Protein AF-A0A9J6EL52-F1 (afdb_monomer_lite)

Foldseek 3Di:
DVVLVVLLVVQPCLVVLVQLLQQQLQVDPCRCPPPLNVVSVVQSVCNVCCVPPVDGGDDDPVSHDQEGEVLVVCPPPGHYDQGPDPSSVVSVVVVVCVVVDVPDPPPPPPPDVVPDDPPCVVCPVVVVVVVVVVVVVVVVVCVVPVPPD

Structure (mmCIF, N/CA/C/O backbone):
data_AF-A0A9J6EL52-F1
#
_entry.id   AF-A0A9J6EL52-F1
#
loop_
_atom_site.group_PDB
_atom_site.id
_atom_site.type_symbol
_atom_site.label_atom_id
_atom_site.label_alt_id
_atom_site.label_comp_id
_atom_site.label_asym_id
_atom_site.label_entity_id
_atom_site.label_seq_id
_atom_site.pdbx_PDB_ins_code
_atom_site.Cartn_x
_atom_site.Cartn_y
_atom_site.Cartn_z
_atom_site.occupancy
_atom_site.B_iso_or_equiv
_atom_site.auth_seq_id
_atom_site.auth_comp_id
_atom_site.auth_asym_id
_atom_site.auth_atom_id
_atom_site.pdbx_PDB_model_num
ATOM 1 N N . MET A 1 1 ? -16.198 27.410 2.798 1.00 64.00 1 MET A N 1
ATOM 2 C CA . MET A 1 1 ? -15.202 26.829 1.867 1.00 64.00 1 MET A CA 1
ATOM 3 C C . MET A 1 1 ? -13.884 26.519 2.577 1.00 64.00 1 MET A C 1
ATOM 5 O O . MET A 1 1 ? -13.538 25.353 2.661 1.00 64.00 1 MET A O 1
ATOM 9 N N . ILE A 1 2 ? -13.215 27.509 3.188 1.00 87.69 2 ILE A N 1
ATOM 10 C CA . ILE A 1 2 ? -11.943 27.318 3.922 1.00 87.69 2 ILE A CA 1
ATOM 11 C C . ILE A 1 2 ? -12.058 26.268 5.048 1.00 87.69 2 ILE A C 1
ATOM 13 O O . ILE A 1 2 ? -11.197 25.405 5.180 1.00 87.69 2 ILE A O 1
ATOM 17 N N . SER A 1 3 ? -13.156 26.278 5.814 1.00 85.38 3 SER A N 1
ATOM 18 C CA . SER A 1 3 ? -13.405 25.312 6.898 1.00 85.38 3 SER A CA 1
ATOM 19 C C . SER A 1 3 ? -13.459 23.855 6.424 1.00 85.38 3 SER A C 1
ATOM 21 O O . SER A 1 3 ? -12.921 22.970 7.088 1.00 85.38 3 SER A O 1
ATOM 23 N N . PHE A 1 4 ? -14.065 23.605 5.261 1.00 85.62 4 PHE A N 1
ATOM 24 C CA . PHE A 1 4 ? -14.122 22.278 4.654 1.00 85.62 4 PHE A CA 1
ATOM 25 C C . PHE A 1 4 ? -12.734 21.822 4.202 1.00 85.62 4 PHE A C 1
ATOM 27 O O . PHE A 1 4 ? -12.322 20.723 4.555 1.00 85.62 4 PHE A O 1
ATOM 34 N N . THR A 1 5 ? -11.975 22.680 3.515 1.00 86.19 5 THR A N 1
ATOM 35 C CA . THR A 1 5 ? -10.602 22.369 3.086 1.00 86.19 5 THR A CA 1
ATOM 36 C C . THR A 1 5 ? -9.698 22.049 4.277 1.00 86.19 5 THR A C 1
ATOM 38 O O . THR A 1 5 ? -8.978 21.054 4.258 1.00 86.19 5 THR A O 1
ATOM 41 N N . CYS A 1 6 ? -9.777 22.830 5.360 1.00 90.25 6 CYS A N 1
ATOM 42 C CA . CYS A 1 6 ? -9.037 22.531 6.585 1.00 90.25 6 CYS A CA 1
ATOM 43 C C . CYS A 1 6 ? -9.443 21.180 7.192 1.00 90.25 6 CYS A C 1
ATOM 45 O O . CYS A 1 6 ? -8.579 20.440 7.655 1.00 90.25 6 CYS A O 1
ATOM 47 N N . ASN A 1 7 ? -10.737 20.845 7.197 1.00 87.06 7 ASN A N 1
ATOM 48 C CA . ASN A 1 7 ? -11.214 19.555 7.695 1.00 87.06 7 ASN A CA 1
ATOM 49 C C . ASN A 1 7 ? -10.795 18.387 6.796 1.00 87.06 7 ASN A C 1
ATOM 51 O O . ASN A 1 7 ? -10.457 17.331 7.324 1.00 87.06 7 ASN A O 1
ATOM 55 N N . TYR A 1 8 ? -10.766 18.578 5.479 1.00 87.81 8 TYR A N 1
ATOM 56 C CA . TYR A 1 8 ? -10.266 17.595 4.523 1.00 87.81 8 TYR A CA 1
ATOM 57 C C . TYR A 1 8 ? -8.801 17.266 4.796 1.00 87.81 8 TYR A C 1
ATOM 59 O O . TYR A 1 8 ? -8.473 16.121 5.086 1.00 87.81 8 TYR A O 1
ATOM 67 N N . ILE A 1 9 ? -7.943 18.289 4.835 1.00 89.06 9 ILE A N 1
ATOM 68 C CA . ILE A 1 9 ? -6.505 18.114 5.079 1.00 89.06 9 ILE A CA 1
ATOM 69 C C . ILE A 1 9 ? -6.255 17.476 6.454 1.00 89.06 9 ILE A C 1
ATOM 71 O O . ILE A 1 9 ? -5.437 16.572 6.582 1.00 89.06 9 ILE A O 1
ATOM 75 N N . LYS A 1 10 ? -6.987 17.896 7.497 1.00 87.69 10 LYS A N 1
ATOM 76 C CA . LYS A 1 10 ? -6.838 17.335 8.853 1.00 87.69 10 LYS A CA 1
ATOM 77 C C . LYS A 1 10 ? -7.213 15.857 8.958 1.00 87.69 10 LYS A C 1
ATOM 79 O O . LYS A 1 10 ? -6.725 15.187 9.866 1.00 87.69 10 LYS A O 1
ATOM 84 N N . ASN A 1 11 ? -8.119 15.372 8.112 1.00 87.44 11 ASN A N 1
ATOM 85 C CA . ASN A 1 11 ? -8.591 13.988 8.156 1.00 87.44 11 ASN A CA 1
ATOM 86 C C . ASN A 1 11 ? -8.038 13.138 7.001 1.00 87.44 11 ASN A C 1
ATOM 88 O O . ASN A 1 11 ? -8.471 11.998 6.845 1.00 87.44 11 ASN A O 1
ATOM 92 N N . ASP A 1 12 ? -7.058 13.640 6.245 1.00 87.56 12 ASP A N 1
ATOM 93 C CA . ASP A 1 12 ? -6.353 12.851 5.239 1.00 87.56 12 ASP A CA 1
ATOM 94 C C . ASP A 1 12 ? -5.433 11.821 5.915 1.00 87.56 12 ASP A C 1
ATOM 96 O O . ASP A 1 12 ? -4.292 12.082 6.298 1.00 87.56 12 ASP A O 1
ATOM 100 N N . ASN A 1 13 ? -5.983 10.633 6.148 1.00 90.06 13 ASN A N 1
ATOM 101 C CA . ASN A 1 13 ? -5.304 9.511 6.794 1.00 90.06 13 ASN A CA 1
ATOM 102 C C . ASN A 1 13 ? -5.454 8.203 6.004 1.00 90.06 13 ASN A C 1
ATOM 104 O O . ASN A 1 13 ? -5.125 7.125 6.513 1.00 9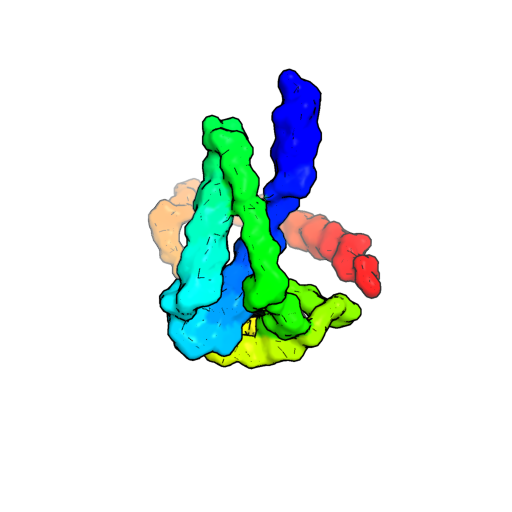0.06 13 ASN A O 1
ATOM 108 N N . ILE A 1 14 ? -5.926 8.287 4.757 1.00 93.31 14 ILE A N 1
ATOM 109 C CA . ILE A 1 14 ? -6.196 7.120 3.917 1.00 93.31 14 ILE A CA 1
ATOM 110 C C . ILE A 1 14 ? -4.921 6.330 3.634 1.00 93.31 14 ILE A C 1
ATOM 112 O O . ILE A 1 14 ? -4.909 5.114 3.799 1.00 93.31 14 ILE A O 1
ATOM 116 N N . GLY A 1 15 ? -3.817 7.011 3.313 1.00 93.44 15 GLY A N 1
ATOM 117 C CA . GLY A 1 15 ? -2.533 6.357 3.053 1.00 93.44 15 GLY A CA 1
ATOM 118 C C . GLY A 1 15 ? -2.013 5.585 4.268 1.00 93.44 15 GLY A C 1
ATOM 119 O O . GLY A 1 15 ? -1.467 4.490 4.131 1.00 93.44 15 GLY A O 1
AT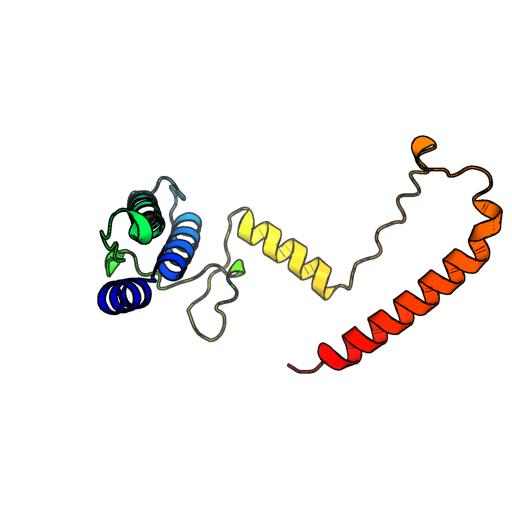OM 120 N N . LEU A 1 16 ? -2.245 6.109 5.477 1.00 93.94 16 LEU A N 1
ATOM 121 C CA . LEU A 1 16 ? -1.896 5.413 6.714 1.00 93.94 16 LEU A CA 1
ATOM 122 C C . LEU A 1 16 ? -2.738 4.140 6.885 1.00 93.94 16 LEU A C 1
ATOM 124 O O . LEU A 1 16 ? -2.186 3.086 7.197 1.00 93.94 16 LEU A O 1
ATOM 128 N N . MET A 1 17 ? -4.051 4.220 6.645 1.00 96.00 17 MET A N 1
ATOM 129 C CA . MET A 1 17 ? -4.957 3.068 6.725 1.00 96.00 17 MET A CA 1
ATOM 130 C C . MET A 1 17 ? -4.670 2.008 5.670 1.00 96.00 17 MET A C 1
ATOM 132 O O . MET A 1 17 ? -4.629 0.830 6.012 1.00 96.00 17 MET A O 1
ATOM 136 N N . SER A 1 18 ? -4.385 2.402 4.432 1.00 96.50 18 SER A N 1
ATOM 137 C CA . SER A 1 18 ? -4.025 1.478 3.355 1.00 96.50 18 SER A CA 1
ATOM 138 C C . SER A 1 18 ? -2.722 0.735 3.652 1.00 96.50 18 SER A C 1
ATOM 140 O O . SER A 1 18 ? -2.658 -0.484 3.502 1.00 96.50 18 SER A O 1
ATOM 142 N N . ASN A 1 19 ? -1.704 1.438 4.159 1.00 96.00 19 ASN A N 1
ATOM 143 C CA . ASN A 1 19 ? -0.448 0.809 4.575 1.00 96.00 19 ASN A CA 1
ATOM 144 C C . ASN A 1 19 ? -0.650 -0.162 5.746 1.00 96.00 19 ASN A C 1
ATOM 146 O O . ASN A 1 19 ? -0.079 -1.252 5.749 1.00 96.00 19 ASN A O 1
ATOM 150 N N . ALA A 1 20 ? -1.479 0.209 6.727 1.00 96.56 20 ALA A N 1
ATOM 151 C CA . ALA A 1 20 ? -1.811 -0.684 7.830 1.00 96.56 20 ALA A CA 1
ATOM 152 C C . ALA A 1 20 ? -2.589 -1.918 7.353 1.00 96.56 20 ALA A C 1
ATOM 154 O O . ALA A 1 20 ? -2.289 -3.029 7.778 1.00 96.56 20 ALA A O 1
ATOM 155 N N . HIS A 1 21 ? -3.549 -1.739 6.443 1.00 97.62 21 HIS A N 1
ATOM 156 C CA . HIS A 1 21 ? -4.320 -2.830 5.853 1.00 97.62 21 HIS A CA 1
ATOM 157 C C . HIS A 1 21 ? -3.407 -3.823 5.129 1.00 97.62 21 HIS A C 1
ATOM 159 O O . HIS A 1 21 ? -3.534 -5.027 5.338 1.00 97.62 21 HIS A O 1
ATOM 165 N N . LEU A 1 22 ? -2.462 -3.323 4.326 1.00 97.50 22 LEU A N 1
ATOM 166 C CA . LEU A 1 22 ? -1.491 -4.146 3.606 1.00 97.50 22 LEU A CA 1
ATOM 167 C C . LEU A 1 22 ? -0.623 -4.976 4.561 1.00 97.50 22 LEU A C 1
ATOM 169 O O . LEU A 1 22 ? -0.484 -6.182 4.376 1.00 97.50 22 LEU A O 1
ATOM 173 N N . ALA A 1 23 ? -0.081 -4.354 5.609 1.00 96.94 23 ALA A N 1
ATOM 174 C CA . ALA A 1 23 ? 0.764 -5.059 6.565 1.00 96.94 23 ALA A CA 1
ATOM 175 C C . ALA A 1 23 ? -0.021 -6.058 7.437 1.00 96.94 23 ALA A C 1
ATOM 177 O O . ALA A 1 23 ? 0.477 -7.154 7.690 1.00 96.94 23 ALA A O 1
ATOM 178 N N . TRP A 1 24 ? -1.253 -5.735 7.855 1.00 97.25 24 TRP A N 1
ATOM 179 C CA . TRP A 1 24 ? -2.105 -6.688 8.576 1.00 97.25 24 TRP A CA 1
ATOM 180 C C . TRP A 1 24 ? -2.531 -7.868 7.709 1.00 97.25 24 TRP A C 1
ATOM 182 O O . TRP A 1 24 ? -2.545 -8.994 8.201 1.00 97.25 24 TRP A O 1
ATOM 192 N N . ALA A 1 25 ? -2.838 -7.630 6.433 1.00 97.50 25 ALA A N 1
ATOM 193 C CA . ALA A 1 25 ? -3.206 -8.689 5.500 1.00 97.50 25 ALA A CA 1
ATOM 194 C C . ALA A 1 25 ? -2.047 -9.663 5.242 1.00 97.50 25 ALA A C 1
ATOM 196 O O . ALA A 1 25 ? -2.276 -10.844 4.996 1.00 97.50 25 ALA A O 1
ATOM 197 N N . ASP A 1 26 ? -0.805 -9.186 5.310 1.00 97.25 26 ASP A N 1
ATOM 198 C CA . ASP A 1 26 ? 0.367 -10.055 5.224 1.00 97.25 26 ASP A CA 1
ATOM 199 C C . ASP A 1 26 ? 0.590 -10.845 6.526 1.00 97.25 26 ASP A C 1
ATOM 201 O O . ASP A 1 26 ? 0.807 -12.059 6.484 1.00 97.25 26 ASP A O 1
ATOM 205 N N . GLN A 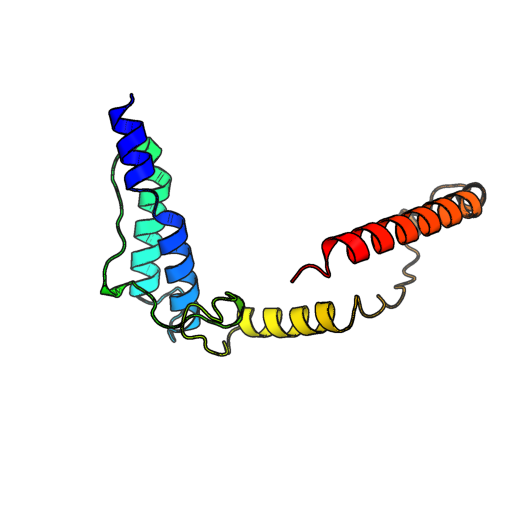1 27 ? 0.468 -10.168 7.676 1.00 95.38 27 GLN A N 1
ATOM 206 C CA . GLN A 1 27 ? 0.812 -10.705 8.996 1.00 95.38 27 GLN A CA 1
ATOM 207 C C . GLN A 1 27 ? -0.218 -11.696 9.558 1.00 95.38 27 GLN A C 1
ATOM 209 O O . GLN A 1 27 ? 0.152 -12.631 10.269 1.00 95.38 27 GLN A O 1
ATOM 214 N N . LEU A 1 28 ? -1.511 -11.465 9.320 1.00 95.69 28 LEU A N 1
ATOM 215 C CA . LEU A 1 28 ? -2.583 -12.270 9.905 1.00 95.69 28 LEU A CA 1
ATOM 216 C C . LEU A 1 28 ? -2.840 -13.539 9.074 1.00 95.69 28 LEU A C 1
ATOM 218 O O . LEU A 1 28 ? -2.742 -13.504 7.843 1.00 95.69 28 LEU A O 1
ATOM 222 N N . PRO A 1 29 ? -3.200 -14.668 9.716 1.00 95.06 29 PRO A N 1
ATOM 223 C CA . PRO A 1 29 ? -3.433 -15.936 9.020 1.00 95.06 29 PRO A CA 1
ATOM 224 C C . PRO A 1 29 ? -4.575 -15.826 8.000 1.00 95.06 29 PRO A C 1
ATOM 226 O O . PRO A 1 29 ? -4.398 -16.212 6.842 1.00 95.06 29 PRO A O 1
ATOM 229 N N . ASP A 1 30 ? -5.673 -15.174 8.389 1.00 96.50 30 ASP A N 1
ATOM 230 C CA . ASP A 1 30 ? -6.859 -14.946 7.547 1.00 96.50 30 ASP A CA 1
ATOM 231 C C . ASP A 1 30 ? -6.646 -13.857 6.479 1.00 96.50 30 ASP A C 1
ATOM 233 O O . ASP A 1 30 ? -7.523 -13.577 5.661 1.00 96.50 30 ASP A O 1
ATOM 237 N N . GLY A 1 31 ? -5.481 -13.204 6.495 1.00 95.38 31 GLY A N 1
ATOM 238 C CA . GLY A 1 31 ? -5.108 -12.132 5.584 1.00 95.38 31 GLY A CA 1
ATOM 239 C C . GLY A 1 31 ? -6.166 -11.033 5.476 1.00 95.38 31 GLY A C 1
ATOM 240 O O . GLY A 1 31 ? -6.577 -10.448 6.483 1.00 95.38 31 GLY A O 1
ATOM 241 N N . ILE A 1 32 ? -6.619 -10.758 4.248 1.00 96.62 32 ILE A N 1
ATOM 242 C CA . IL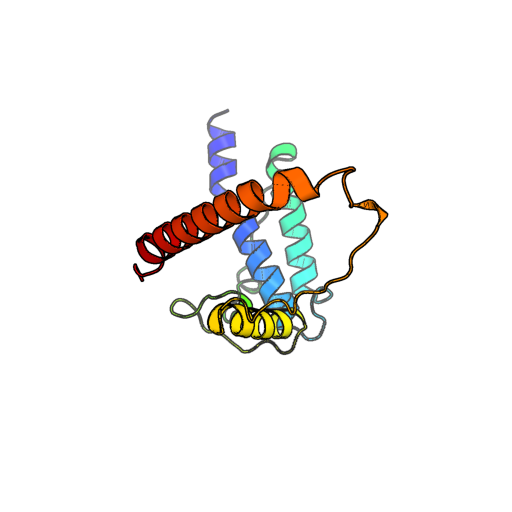E A 1 32 ? -7.626 -9.722 3.958 1.00 96.62 32 ILE A CA 1
ATOM 243 C C . ILE A 1 32 ? -8.991 -9.993 4.608 1.00 96.62 32 ILE A C 1
ATOM 245 O O . ILE A 1 32 ? -9.756 -9.056 4.816 1.00 96.62 32 ILE A O 1
ATOM 249 N N . PHE A 1 33 ? -9.289 -11.248 4.954 1.00 97.19 33 PHE A N 1
ATOM 250 C CA . PHE A 1 33 ? -10.547 -11.636 5.595 1.00 97.19 33 PHE A CA 1
ATOM 251 C C . PHE A 1 33 ? -10.504 -11.494 7.116 1.00 97.19 33 PHE A C 1
ATOM 253 O O . PHE A 1 33 ? -11.522 -11.680 7.781 1.00 97.19 33 PHE A O 1
ATOM 260 N N . SER A 1 34 ? -9.351 -11.131 7.684 1.00 97.00 34 SER A N 1
ATOM 261 C CA . SER A 1 34 ? -9.259 -10.865 9.113 1.00 97.00 34 SER A CA 1
ATOM 262 C C . SER A 1 34 ? -10.210 -9.724 9.524 1.00 97.00 34 SER A C 1
ATOM 264 O O . SER A 1 34 ? -10.352 -8.735 8.792 1.00 97.00 34 SER A O 1
ATOM 266 N N . PRO A 1 35 ? -10.816 -9.774 10.727 1.00 96.38 35 PRO A N 1
ATOM 267 C CA . PRO A 1 35 ? -11.706 -8.713 11.207 1.00 96.38 35 PRO A CA 1
ATOM 268 C C . PRO A 1 35 ? -11.060 -7.321 11.189 1.00 96.38 35 PRO A C 1
ATOM 270 O O . PRO A 1 35 ? -11.725 -6.312 10.951 1.00 96.38 35 PRO A O 1
ATOM 273 N N . ARG A 1 36 ? -9.739 -7.265 11.398 1.00 95.56 36 ARG A N 1
ATOM 274 C CA . ARG A 1 36 ? -8.957 -6.027 11.378 1.00 95.56 36 ARG A CA 1
ATOM 275 C C . ARG A 1 36 ? -8.827 -5.450 9.969 1.00 95.56 36 ARG A C 1
ATOM 277 O O . ARG A 1 36 ? -9.047 -4.254 9.793 1.00 9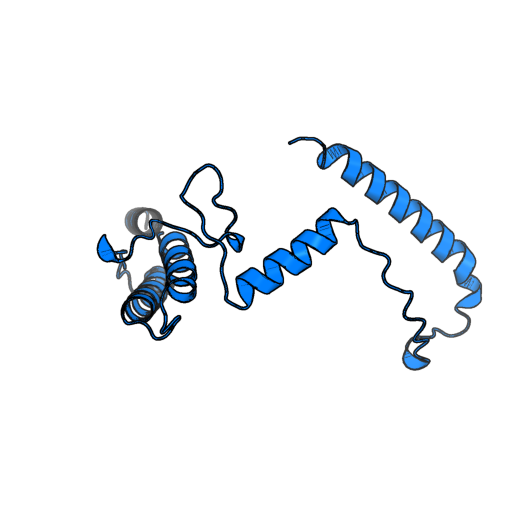5.56 36 ARG A O 1
ATOM 284 N N . CYS A 1 37 ? -8.519 -6.280 8.971 1.00 97.19 37 CYS A N 1
ATOM 285 C CA . CYS A 1 37 ? -8.493 -5.850 7.572 1.00 97.19 37 CYS A CA 1
ATOM 286 C C . CYS A 1 37 ? -9.882 -5.409 7.101 1.00 97.19 37 CYS A C 1
ATOM 288 O O . CYS A 1 37 ? -10.005 -4.340 6.515 1.00 97.19 37 CYS A O 1
ATOM 290 N N . LEU A 1 38 ? -10.940 -6.145 7.454 1.00 97.44 38 LEU A N 1
ATOM 291 C CA . LEU A 1 38 ? -12.316 -5.763 7.122 1.00 97.44 38 LEU A CA 1
ATOM 292 C C . LEU A 1 38 ? -12.725 -4.417 7.747 1.00 97.44 38 LEU A C 1
ATOM 294 O O . LEU A 1 38 ? -13.367 -3.600 7.086 1.00 97.44 38 LEU A O 1
ATOM 298 N N . SER A 1 39 ? -12.339 -4.161 9.002 1.00 96.94 39 SER A N 1
ATOM 299 C CA . SER A 1 39 ? -12.547 -2.862 9.662 1.00 96.94 39 SER A CA 1
ATOM 300 C C . SER A 1 39 ? -11.816 -1.733 8.928 1.00 96.94 39 SER A C 1
ATOM 302 O O . SER A 1 39 ? -12.420 -0.716 8.581 1.00 96.94 39 SER A O 1
ATOM 304 N N . LEU A 1 40 ? -10.533 -1.937 8.616 1.00 97.06 40 LEU A N 1
ATOM 305 C CA . LEU A 1 40 ? -9.724 -0.969 7.876 1.00 97.06 40 LEU A CA 1
ATOM 306 C C . LEU A 1 40 ? -10.279 -0.702 6.473 1.00 97.06 40 LEU A C 1
ATOM 308 O O . LEU A 1 40 ? -10.360 0.454 6.075 1.00 97.06 40 LEU A O 1
ATOM 312 N N . ALA A 1 41 ? -10.718 -1.732 5.749 1.00 96.94 41 ALA A N 1
ATOM 313 C CA . ALA A 1 41 ? -11.307 -1.593 4.420 1.00 96.94 41 ALA A CA 1
ATOM 314 C C . ALA A 1 41 ? -12.570 -0.717 4.443 1.00 96.94 41 ALA A C 1
ATOM 316 O O . ALA A 1 41 ? -12.710 0.185 3.617 1.00 96.94 41 ALA A O 1
ATOM 317 N N . LYS A 1 42 ? -13.449 -0.912 5.438 1.00 96.31 42 LYS A N 1
ATOM 318 C CA . LYS A 1 42 ? -14.627 -0.052 5.642 1.00 96.31 42 LYS A CA 1
ATOM 319 C C . LYS A 1 42 ? -14.227 1.401 5.902 1.00 96.31 42 LYS A C 1
ATOM 321 O O . LYS A 1 42 ? -14.789 2.306 5.297 1.00 96.31 42 LYS A O 1
ATOM 326 N N . LYS A 1 43 ? -13.230 1.631 6.762 1.00 96.00 43 LYS A N 1
ATOM 327 C CA . LYS A 1 43 ? -12.735 2.981 7.082 1.00 96.00 43 LYS A CA 1
ATOM 328 C C . LYS A 1 43 ? -12.090 3.664 5.872 1.00 96.00 43 LYS A C 1
ATOM 330 O O . LYS A 1 43 ? -12.324 4.848 5.659 1.00 96.00 43 LYS A O 1
ATOM 335 N N . ILE A 1 44 ? -11.332 2.924 5.059 1.00 95.81 44 ILE A N 1
ATOM 336 C CA . ILE A 1 44 ? -10.745 3.420 3.803 1.00 95.81 44 ILE A CA 1
ATOM 337 C C . ILE A 1 44 ? -11.846 3.859 2.833 1.00 95.81 44 ILE A C 1
ATOM 339 O O . ILE A 1 44 ? -11.755 4.958 2.288 1.00 95.81 44 ILE A O 1
ATOM 343 N N . ALA A 1 45 ? -12.896 3.049 2.660 1.00 95.00 45 ALA A N 1
ATOM 344 C CA . ALA A 1 45 ? -14.038 3.404 1.817 1.00 95.00 45 ALA A CA 1
ATOM 345 C C . ALA A 1 45 ? -14.709 4.705 2.293 1.00 95.00 45 ALA A C 1
ATOM 347 O O . ALA A 1 45 ? -14.887 5.630 1.504 1.00 95.00 45 ALA A O 1
ATOM 348 N N . THR A 1 46 ? -14.975 4.831 3.598 1.00 94.25 46 THR A N 1
ATOM 349 C CA . THR A 1 46 ? -15.525 6.067 4.176 1.00 94.25 46 THR A CA 1
ATOM 350 C C . THR A 1 46 ? -14.604 7.273 3.959 1.00 94.25 46 THR A C 1
ATOM 352 O O . THR A 1 46 ? -15.086 8.346 3.606 1.00 94.25 46 THR A O 1
ATOM 355 N N . SER A 1 47 ? -13.284 7.122 4.125 1.00 93.19 47 SER A N 1
ATOM 356 C CA . SER A 1 47 ? -12.331 8.216 3.885 1.00 93.19 47 SER A CA 1
ATOM 357 C C . SER A 1 47 ? -12.283 8.668 2.424 1.00 93.19 47 SER A C 1
ATOM 359 O O . SER A 1 47 ? -12.135 9.861 2.180 1.00 93.19 47 SER A O 1
ATOM 361 N N . LEU A 1 48 ? -12.429 7.762 1.451 1.00 91.75 48 LEU A N 1
ATOM 362 C CA . LEU A 1 48 ? -12.508 8.135 0.029 1.00 91.75 48 LEU A CA 1
ATOM 363 C C . LEU A 1 48 ? -13.740 8.994 -0.259 1.00 91.75 48 LEU A C 1
ATOM 365 O O . LEU A 1 48 ? -13.660 9.998 -0.967 1.00 91.75 48 LEU A O 1
ATOM 369 N N . ASP A 1 49 ? -14.873 8.627 0.334 1.00 92.75 49 ASP A N 1
ATOM 370 C CA . ASP A 1 49 ? -16.122 9.366 0.190 1.00 92.75 49 ASP A CA 1
ATOM 371 C C . ASP A 1 49 ? -16.232 10.562 1.148 1.00 92.75 49 ASP A C 1
ATOM 373 O O . ASP A 1 49 ? -17.264 11.239 1.170 1.00 92.75 49 ASP A O 1
ATOM 377 N N . PHE A 1 50 ? -15.174 10.903 1.895 1.00 91.06 50 PHE A N 1
ATOM 378 C CA . PHE A 1 50 ? -15.161 12.067 2.785 1.00 91.06 50 PHE A CA 1
ATOM 379 C C . PHE A 1 50 ? -15.466 13.363 2.025 1.00 91.06 50 PHE A C 1
ATOM 381 O O . PHE A 1 50 ? -16.244 14.187 2.500 1.00 91.06 50 PHE A O 1
ATOM 388 N N . ALA A 1 51 ? -14.916 13.531 0.816 1.00 87.81 51 ALA A N 1
ATOM 389 C CA . ALA A 1 51 ? -15.160 14.727 0.008 1.00 87.81 51 ALA A CA 1
ATOM 390 C C . ALA A 1 51 ? -16.644 14.915 -0.365 1.00 87.81 51 ALA A C 1
ATOM 392 O O . ALA A 1 51 ? -17.078 16.041 -0.595 1.00 87.81 51 ALA A O 1
ATOM 393 N N . LYS A 1 52 ? -17.412 13.818 -0.415 1.00 89.62 52 LYS A N 1
ATOM 394 C CA . LYS A 1 52 ? -18.835 13.806 -0.779 1.00 89.62 52 LYS A CA 1
ATOM 395 C C . LYS A 1 52 ? -19.750 13.848 0.445 1.00 89.62 52 LYS A C 1
ATOM 397 O O . LYS A 1 52 ? -20.783 14.502 0.418 1.00 89.62 52 LYS A O 1
ATOM 402 N N . THR A 1 53 ? -19.385 13.120 1.498 1.00 89.31 53 THR A N 1
ATOM 403 C CA . THR A 1 53 ? -20.236 12.875 2.674 1.00 89.31 53 THR A CA 1
ATOM 404 C C . THR A 1 53 ? -19.897 13.769 3.863 1.00 89.31 53 THR A C 1
ATOM 406 O O . THR A 1 53 ? -20.727 13.961 4.745 1.00 89.31 53 THR A O 1
ATOM 409 N N . GLY A 1 54 ? -18.671 14.296 3.923 1.00 87.56 54 GLY A N 1
ATOM 410 C CA . GLY A 1 54 ? -18.143 15.034 5.070 1.00 87.56 54 GLY A CA 1
ATOM 411 C C . GLY A 1 54 ? -17.878 14.178 6.316 1.00 87.56 54 GLY A C 1
ATOM 412 O O . GLY A 1 54 ? -17.534 14.736 7.357 1.00 87.56 54 GLY A O 1
ATOM 413 N N . ILE A 1 55 ? -18.028 12.848 6.243 1.00 88.50 55 ILE A N 1
ATOM 414 C CA . ILE A 1 55 ? -17.895 11.934 7.388 1.00 88.50 55 ILE A CA 1
ATOM 415 C C . ILE A 1 55 ? -16.440 11.461 7.509 1.00 88.50 55 ILE A C 1
ATOM 417 O O . ILE A 1 55 ? -15.978 10.711 6.648 1.00 88.50 55 ILE A O 1
ATOM 421 N N . PRO A 1 56 ? -15.687 11.855 8.555 1.00 88.81 56 PRO A N 1
ATOM 422 C CA . PRO A 1 56 ? -14.298 11.439 8.703 1.00 88.81 56 PRO A CA 1
ATOM 423 C C . PRO A 1 56 ? -14.204 10.003 9.225 1.00 88.81 56 PRO A C 1
ATOM 425 O O . PRO A 1 56 ? -14.873 9.642 10.193 1.00 88.81 56 PRO A O 1
ATOM 428 N N . ALA A 1 57 ? -13.296 9.208 8.661 1.00 92.31 57 ALA A N 1
ATOM 429 C CA . ALA A 1 57 ? -12.879 7.943 9.256 1.00 92.31 57 ALA A CA 1
ATOM 430 C C . ALA A 1 57 ? -11.506 8.090 9.917 1.00 92.31 57 ALA A C 1
ATOM 432 O O . ALA A 1 57 ? -10.660 8.881 9.492 1.00 92.31 57 ALA A O 1
ATOM 433 N N . ARG A 1 58 ? -11.283 7.350 11.005 1.00 90.81 58 ARG A N 1
ATOM 434 C CA . ARG A 1 58 ? -10.019 7.369 11.747 1.00 90.81 58 ARG A CA 1
ATOM 435 C C . ARG A 1 58 ? -9.590 5.962 12.112 1.00 90.81 58 ARG A C 1
ATOM 437 O O . ARG A 1 58 ? -10.403 5.130 12.507 1.00 90.81 58 ARG A O 1
ATOM 444 N N . MET A 1 59 ? -8.286 5.743 12.015 1.00 91.25 59 MET A N 1
ATOM 445 C CA . MET A 1 59 ? -7.648 4.518 12.470 1.00 91.25 59 MET A CA 1
ATOM 446 C C . MET A 1 59 ? -7.651 4.446 13.999 1.00 91.25 59 MET A C 1
ATOM 448 O O . MET A 1 59 ? -7.278 5.405 14.683 1.00 91.25 59 MET A O 1
ATOM 452 N N . GLU A 1 60 ? -8.010 3.286 14.532 1.00 92.94 60 GLU A N 1
ATOM 453 C CA . GLU A 1 60 ? -7.929 2.998 15.959 1.00 92.94 60 GLU A CA 1
ATOM 454 C C . GLU A 1 60 ? -6.515 2.606 16.387 1.00 92.94 60 GLU A C 1
ATOM 456 O O . GLU A 1 60 ? -5.683 2.171 15.592 1.00 92.94 60 GLU A O 1
ATOM 461 N N . LYS A 1 61 ? -6.223 2.721 17.688 1.00 90.56 61 LYS A N 1
ATOM 462 C CA . LYS A 1 61 ? -4.911 2.324 18.226 1.00 90.56 61 LYS A CA 1
ATOM 463 C C . LYS A 1 61 ? -4.614 0.839 17.979 1.00 90.56 61 LYS A C 1
ATOM 465 O O . LYS A 1 61 ? -3.472 0.505 17.691 1.00 90.56 61 LYS A O 1
ATOM 470 N N . SER A 1 62 ? -5.634 -0.016 18.046 1.00 90.50 62 SER A N 1
ATOM 471 C CA . SER A 1 62 ? -5.563 -1.463 17.787 1.00 90.50 62 SER A CA 1
ATOM 472 C C . SER A 1 62 ? -5.249 -1.812 16.327 1.00 90.50 62 SER A C 1
ATOM 474 O O . SER A 1 62 ? -4.775 -2.909 16.039 1.00 90.50 62 SER A O 1
ATOM 476 N N . GLU A 1 63 ? -5.504 -0.885 15.403 1.00 93.06 63 GLU A N 1
ATOM 477 C CA . GLU A 1 63 ? -5.268 -1.043 13.968 1.00 93.06 63 GLU A CA 1
ATOM 478 C C . GLU A 1 63 ? -3.877 -0.546 13.553 1.00 93.06 63 GLU A C 1
ATOM 480 O O . GLU A 1 63 ? -3.470 -0.738 12.406 1.00 93.06 63 GLU A O 1
ATOM 485 N N . ARG A 1 64 ? -3.111 0.053 14.474 1.00 92.81 64 ARG A N 1
ATOM 486 C CA . ARG A 1 64 ? -1.743 0.498 14.201 1.00 92.81 64 ARG A CA 1
ATOM 487 C C . ARG A 1 64 ? -0.793 -0.685 14.111 1.00 92.81 64 ARG A C 1
ATOM 489 O O . ARG A 1 64 ? -0.718 -1.519 15.008 1.00 92.81 64 ARG A O 1
ATOM 496 N N . VAL A 1 65 ? -0.024 -0.706 13.033 1.00 93.50 65 VAL A N 1
ATOM 497 C CA . VAL A 1 65 ? 0.974 -1.739 12.765 1.00 93.50 65 VAL A CA 1
ATOM 498 C C . VAL A 1 65 ? 2.302 -1.373 13.423 1.00 93.50 65 VAL A C 1
ATOM 500 O O . VAL A 1 65 ? 2.808 -0.261 13.248 1.00 93.50 65 VAL A O 1
ATOM 503 N N . TYR A 1 66 ? 2.875 -2.335 14.147 1.00 91.12 66 TYR A N 1
ATOM 504 C CA . TYR A 1 66 ? 4.177 -2.200 14.810 1.00 91.12 66 TYR A CA 1
ATOM 505 C C . TYR A 1 66 ? 5.323 -2.814 14.003 1.00 91.12 66 TYR A C 1
ATOM 507 O O . TYR A 1 66 ? 6.442 -2.314 14.073 1.00 91.12 66 TYR A O 1
ATOM 515 N N . ARG A 1 67 ? 5.039 -3.861 13.217 1.00 93.12 67 ARG A N 1
ATOM 516 C CA . ARG A 1 67 ? 6.010 -4.550 12.362 1.00 93.12 67 ARG A CA 1
ATOM 517 C C . ARG A 1 67 ? 5.533 -4.576 10.921 1.00 93.12 67 ARG A C 1
ATOM 519 O O . ARG A 1 67 ? 4.389 -4.932 10.666 1.00 93.12 67 ARG A O 1
ATOM 526 N N . TYR A 1 68 ? 6.412 -4.235 9.991 1.00 96.06 68 TYR A N 1
ATOM 527 C CA . TYR A 1 68 ? 6.090 -4.164 8.568 1.00 96.06 68 TYR A CA 1
ATOM 528 C C . TYR A 1 68 ? 6.764 -5.302 7.797 1.00 96.06 68 TYR A C 1
ATOM 530 O O . TYR A 1 68 ? 7.861 -5.721 8.166 1.00 96.06 68 TYR A O 1
ATOM 538 N N . PRO A 1 69 ? 6.144 -5.823 6.731 1.00 96.19 69 PRO A N 1
ATOM 539 C CA . PRO A 1 69 ? 6.812 -6.784 5.871 1.00 96.19 69 PRO A CA 1
ATOM 540 C C . PRO A 1 69 ? 7.946 -6.109 5.088 1.00 96.19 69 PRO A C 1
ATOM 542 O O . PRO A 1 69 ? 7.872 -4.931 4.737 1.00 96.19 69 PRO A O 1
ATOM 545 N N . GLU A 1 70 ? 8.999 -6.866 4.790 1.00 93.94 70 GLU A N 1
ATOM 546 C CA . GLU A 1 70 ? 10.220 -6.368 4.136 1.00 93.94 70 GLU A CA 1
ATOM 547 C C . GLU A 1 70 ? 9.986 -5.671 2.793 1.00 93.94 70 GLU A C 1
ATOM 549 O O . GLU A 1 70 ? 10.720 -4.747 2.455 1.00 93.94 70 GLU A O 1
ATOM 554 N N . PHE A 1 71 ? 8.941 -6.061 2.060 1.00 94.62 71 PHE A N 1
ATOM 555 C CA . PHE A 1 71 ? 8.603 -5.458 0.772 1.00 94.62 71 PHE A CA 1
ATOM 556 C C . PHE A 1 71 ? 8.066 -4.026 0.889 1.00 94.62 71 PHE A C 1
ATOM 558 O O . PHE A 1 71 ? 7.916 -3.351 -0.121 1.00 94.62 71 PHE A O 1
ATOM 565 N N . MET A 1 72 ? 7.747 -3.556 2.101 1.00 94.75 72 MET A N 1
ATOM 566 C CA . MET A 1 72 ? 7.332 -2.170 2.348 1.00 94.75 72 MET A CA 1
ATOM 567 C C . MET A 1 72 ? 8.507 -1.232 2.664 1.00 94.75 72 MET A C 1
ATOM 569 O O . MET A 1 72 ? 8.268 -0.054 2.936 1.00 94.75 72 MET A O 1
ATOM 573 N N . GLU A 1 73 ? 9.744 -1.747 2.682 1.00 91.75 73 GLU A N 1
ATOM 574 C CA . GLU A 1 73 ? 10.989 -0.967 2.789 1.00 91.75 73 GLU A CA 1
ATOM 575 C C . GLU A 1 73 ? 11.007 0.041 3.954 1.00 91.75 73 GLU A C 1
ATOM 577 O O . GLU A 1 73 ? 11.525 1.150 3.860 1.00 91.75 73 GLU A O 1
ATOM 582 N N . LYS A 1 74 ? 10.440 -0.343 5.106 1.00 89.25 74 LYS A N 1
ATOM 583 C CA . LYS A 1 74 ? 10.437 0.487 6.328 1.00 89.25 74 LYS A CA 1
ATOM 584 C C . LYS A 1 74 ? 11.692 0.323 7.192 1.00 89.25 74 LYS A C 1
ATOM 586 O O . LYS A 1 74 ? 11.730 0.822 8.323 1.00 89.25 74 LYS A O 1
ATOM 591 N N . THR A 1 75 ? 12.714 -0.344 6.659 1.00 78.75 75 THR A N 1
ATOM 592 C CA . THR A 1 75 ? 14.002 -0.576 7.318 1.00 78.75 75 THR A CA 1
ATOM 593 C C . THR A 1 75 ? 14.608 0.752 7.789 1.00 78.75 75 THR A C 1
ATOM 595 O O . THR A 1 75 ? 14.605 1.737 7.060 1.00 78.75 75 THR A O 1
ATOM 598 N N . GLY A 1 76 ? 15.064 0.806 9.043 1.00 78.31 76 GLY A N 1
ATOM 599 C CA . GLY A 1 76 ? 15.636 2.009 9.668 1.00 78.31 76 GLY A CA 1
ATOM 600 C C . GLY A 1 76 ? 14.642 2.889 10.438 1.00 78.31 76 GLY A C 1
ATOM 601 O O . GLY A 1 76 ? 15.055 3.614 11.335 1.00 78.31 76 GLY A O 1
ATOM 602 N N . SER A 1 77 ? 13.335 2.790 10.166 1.00 82.50 77 SER A N 1
ATOM 603 C CA . SER A 1 77 ? 12.302 3.556 10.894 1.00 82.50 77 SER A CA 1
ATOM 604 C C . SER A 1 77 ? 11.334 2.688 11.702 1.00 82.50 77 SER A C 1
ATOM 606 O O . SER A 1 77 ? 10.732 3.166 12.670 1.00 82.50 77 SER A O 1
ATOM 608 N N . LYS A 1 78 ? 11.151 1.423 11.301 1.00 87.25 78 LYS A N 1
ATOM 609 C CA . LYS A 1 78 ? 10.241 0.459 11.929 1.00 87.25 78 LYS A CA 1
ATOM 610 C C . LYS A 1 78 ? 10.830 -0.948 11.915 1.00 87.25 78 LYS A C 1
ATOM 612 O O . LYS A 1 78 ? 11.591 -1.310 11.016 1.00 87.25 78 LYS A O 1
ATOM 617 N N . ASP A 1 79 ? 10.387 -1.757 12.872 1.00 90.56 79 ASP A N 1
ATOM 618 C CA . ASP A 1 79 ? 10.634 -3.195 12.873 1.00 90.56 79 ASP A CA 1
ATOM 619 C C . ASP A 1 79 ? 10.103 -3.820 11.582 1.00 90.56 79 ASP A C 1
ATOM 621 O O . ASP A 1 79 ? 8.980 -3.544 11.145 1.00 90.56 79 ASP A O 1
ATOM 625 N N . THR A 1 80 ? 10.915 -4.684 10.982 1.00 94.38 80 THR A N 1
ATOM 626 C CA . THR A 1 80 ? 10.621 -5.314 9.696 1.00 94.38 80 THR A CA 1
ATOM 627 C C . THR A 1 80 ? 10.712 -6.837 9.813 1.00 94.38 80 THR A C 1
ATOM 629 O O . THR A 1 80 ? 11.553 -7.344 10.553 1.00 94.38 80 THR A O 1
ATOM 632 N N . TYR A 1 81 ? 9.858 -7.577 9.102 1.00 94.88 81 TYR A N 1
ATOM 633 C CA . TYR A 1 81 ? 9.891 -9.044 9.042 1.00 94.88 81 TYR A CA 1
ATOM 634 C C . TYR A 1 81 ? 9.872 -9.568 7.603 1.00 94.88 81 TYR A C 1
ATOM 636 O O . TYR A 1 81 ? 9.390 -8.915 6.678 1.00 94.88 81 TYR A O 1
ATOM 644 N N . ARG A 1 82 ? 10.377 -10.788 7.415 1.00 95.06 82 ARG A N 1
ATOM 645 C CA . ARG A 1 82 ? 10.382 -11.466 6.117 1.00 95.06 82 ARG A CA 1
ATOM 646 C C . ARG A 1 82 ? 9.006 -12.076 5.831 1.00 95.06 82 ARG A C 1
ATOM 648 O O . ARG A 1 82 ? 8.620 -13.041 6.483 1.00 95.06 82 ARG A O 1
ATOM 655 N N . SER A 1 83 ? 8.282 -11.542 4.844 1.00 96.44 83 SER A N 1
ATOM 656 C CA . SER A 1 83 ? 6.957 -12.054 4.453 1.00 96.44 83 SER A CA 1
ATOM 657 C C . SER A 1 83 ? 7.056 -13.422 3.763 1.00 96.44 83 SER A C 1
ATOM 659 O O . SER A 1 83 ? 7.860 -13.617 2.842 1.00 96.44 83 SER A O 1
ATOM 661 N N . SER A 1 84 ? 6.224 -14.379 4.177 1.00 94.81 84 SER A N 1
ATOM 662 C CA . SER A 1 84 ? 6.082 -15.688 3.520 1.00 94.81 84 SER A CA 1
ATOM 663 C C . SER A 1 84 ? 5.072 -15.676 2.364 1.00 94.81 84 SER A C 1
ATOM 665 O O . SER A 1 84 ? 5.026 -16.628 1.581 1.00 94.81 84 SER A O 1
ATOM 667 N N . ARG A 1 85 ? 4.287 -14.599 2.220 1.00 95.38 85 ARG A N 1
ATOM 668 C CA . ARG A 1 85 ? 3.241 -14.456 1.200 1.00 95.38 85 ARG A CA 1
ATOM 669 C C . ARG A 1 85 ? 3.826 -14.112 -0.173 1.00 95.38 85 ARG A C 1
ATOM 671 O O . ARG A 1 85 ? 5.004 -13.775 -0.315 1.00 95.38 85 ARG A O 1
ATOM 678 N N . ILE A 1 86 ? 2.963 -14.159 -1.190 1.00 95.31 86 ILE A N 1
ATOM 679 C CA . ILE A 1 86 ? 3.336 -13.932 -2.592 1.00 95.31 86 ILE A CA 1
ATOM 680 C C . ILE A 1 86 ? 4.020 -12.578 -2.814 1.00 95.31 86 ILE A C 1
ATOM 682 O O . ILE A 1 86 ? 5.018 -12.521 -3.522 1.00 95.31 86 ILE A O 1
ATOM 686 N N . LEU A 1 87 ? 3.567 -11.507 -2.151 1.00 95.44 87 LEU A N 1
ATOM 687 C CA . LEU A 1 87 ? 4.175 -10.178 -2.284 1.00 95.44 87 LEU A CA 1
ATOM 688 C C . LEU A 1 87 ? 5.623 -10.157 -1.784 1.00 95.44 87 LEU A C 1
ATOM 690 O O . LEU A 1 87 ? 6.498 -9.633 -2.469 1.00 95.44 87 LEU A O 1
ATOM 694 N N . GLY A 1 88 ? 5.904 -10.795 -0.644 1.00 95.31 88 GLY A N 1
ATOM 695 C CA . GLY A 1 88 ? 7.271 -10.949 -0.146 1.00 95.31 88 GLY A CA 1
ATOM 696 C C . GLY A 1 88 ? 8.150 -11.779 -1.079 1.00 95.31 88 GLY A C 1
ATOM 697 O O . GLY A 1 88 ? 9.314 -11.451 -1.295 1.00 95.31 88 GLY A O 1
ATOM 698 N N . GLN A 1 89 ? 7.604 -12.847 -1.666 1.00 95.06 89 GLN A N 1
ATOM 699 C CA . GLN A 1 89 ? 8.331 -13.671 -2.638 1.00 95.06 89 GLN A CA 1
ATOM 700 C C . GLN A 1 89 ? 8.670 -12.875 -3.903 1.00 95.06 89 GLN A C 1
ATOM 702 O O . GLN A 1 89 ? 9.837 -12.828 -4.288 1.00 95.06 89 GLN A O 1
ATOM 707 N N . LEU A 1 90 ? 7.683 -12.192 -4.488 1.00 94.50 90 LEU A N 1
ATOM 708 C CA . LEU A 1 90 ? 7.861 -11.350 -5.669 1.00 94.50 90 LEU A CA 1
ATOM 709 C C . LEU A 1 90 ? 8.857 -10.223 -5.416 1.00 94.50 90 LEU A C 1
ATOM 711 O O . LEU A 1 90 ? 9.734 -9.995 -6.244 1.00 94.50 90 LEU A O 1
ATOM 715 N N . TYR A 1 91 ? 8.767 -9.552 -4.270 1.00 94.12 91 TYR A N 1
ATOM 716 C CA . TYR A 1 91 ? 9.699 -8.490 -3.909 1.00 94.12 91 TYR A CA 1
ATOM 717 C C . TYR A 1 91 ? 11.147 -8.991 -3.881 1.00 94.12 91 TYR A C 1
ATOM 719 O O . TYR A 1 91 ? 12.017 -8.384 -4.497 1.00 94.12 91 TYR A O 1
ATOM 727 N N . ARG A 1 92 ? 11.412 -10.143 -3.251 1.00 92.31 92 ARG A N 1
ATOM 728 C CA . ARG A 1 92 ? 12.761 -10.732 -3.216 1.00 92.31 92 ARG A CA 1
ATOM 729 C C . ARG A 1 92 ? 13.265 -11.150 -4.597 1.00 92.31 92 ARG A C 1
ATOM 731 O O . ARG A 1 92 ? 14.428 -10.903 -4.902 1.00 92.31 92 ARG A O 1
ATOM 738 N N . LEU A 1 93 ? 12.407 -11.756 -5.422 1.00 89.75 93 LEU A N 1
ATOM 739 C CA . LEU A 1 93 ? 12.762 -12.144 -6.792 1.00 89.75 93 LEU A CA 1
ATOM 740 C C . LEU A 1 93 ? 13.143 -10.917 -7.629 1.00 89.75 93 LEU A C 1
ATOM 742 O O . LEU A 1 93 ? 14.207 -10.893 -8.239 1.00 89.75 93 LEU A O 1
ATOM 746 N N . ASN A 1 94 ? 12.316 -9.870 -7.596 1.00 85.00 94 ASN A N 1
ATOM 747 C CA . ASN A 1 94 ? 12.565 -8.640 -8.347 1.00 85.00 94 ASN A CA 1
ATOM 748 C C . ASN A 1 94 ? 13.771 -7.868 -7.814 1.00 85.00 94 ASN A C 1
ATOM 750 O O . ASN A 1 94 ? 14.553 -7.343 -8.599 1.00 85.00 94 ASN A O 1
ATOM 754 N N . ARG A 1 95 ? 13.982 -7.837 -6.495 1.00 83.38 95 ARG A N 1
ATOM 755 C CA . ARG A 1 95 ? 15.171 -7.208 -5.913 1.00 83.38 95 ARG A CA 1
ATOM 756 C C . ARG A 1 95 ? 16.451 -7.892 -6.394 1.00 83.38 95 ARG A C 1
ATOM 758 O O . ARG A 1 95 ? 17.411 -7.206 -6.720 1.00 83.38 95 ARG A O 1
ATOM 765 N N . GLY A 1 96 ? 16.432 -9.221 -6.529 1.00 72.12 96 GLY A N 1
ATOM 766 C CA . GLY A 1 96 ? 17.515 -9.978 -7.159 1.00 72.12 96 GLY A CA 1
ATOM 767 C C . GLY A 1 96 ? 17.786 -9.542 -8.600 1.00 72.12 96 GLY A C 1
ATOM 768 O O . GLY A 1 96 ? 18.947 -9.353 -8.955 1.00 72.12 96 GLY A O 1
ATOM 769 N N . LEU A 1 97 ? 16.740 -9.311 -9.402 1.00 69.75 97 LEU A N 1
ATOM 770 C CA . LEU A 1 97 ? 16.857 -8.822 -10.784 1.00 69.75 97 LEU A CA 1
ATOM 771 C C . LEU A 1 97 ? 17.388 -7.388 -10.865 1.00 69.75 97 LEU A C 1
ATOM 773 O O . LEU A 1 97 ? 18.202 -7.091 -11.722 1.00 69.75 97 LEU A O 1
ATOM 777 N N . VAL A 1 98 ? 16.973 -6.491 -9.970 1.00 65.12 98 VAL A N 1
ATOM 778 C CA . VAL A 1 98 ? 17.500 -5.116 -9.947 1.00 65.12 98 VAL A CA 1
ATOM 779 C C . VAL A 1 98 ? 18.982 -5.113 -9.559 1.00 65.12 98 VAL A C 1
ATOM 781 O O . VAL A 1 98 ? 19.779 -4.397 -10.159 1.00 65.12 98 VAL A O 1
ATOM 784 N N . THR A 1 99 ? 19.376 -5.935 -8.580 1.00 63.03 99 THR A N 1
ATOM 785 C CA . THR A 1 99 ? 20.768 -6.018 -8.108 1.00 63.03 99 THR A CA 1
ATOM 786 C C . THR A 1 99 ? 21.701 -6.723 -9.093 1.00 63.03 99 THR A C 1
ATOM 788 O O . THR A 1 99 ? 22.872 -6.367 -9.168 1.00 63.03 99 THR A O 1
ATOM 791 N N . SER A 1 100 ? 21.216 -7.690 -9.873 1.00 60.31 100 SER A N 1
ATOM 792 C CA . SER A 1 100 ? 22.037 -8.399 -10.870 1.00 60.31 100 SER A CA 1
ATOM 793 C C . SER A 1 100 ? 22.261 -7.601 -12.167 1.00 60.31 100 SER A C 1
ATOM 795 O O . SER A 1 100 ? 22.774 -8.147 -13.144 1.00 60.31 100 SER A O 1
ATOM 797 N N . GLY A 1 101 ? 21.891 -6.308 -12.180 1.00 55.56 101 GLY A N 1
ATOM 798 C CA . GLY A 1 101 ? 21.604 -5.577 -13.413 1.00 55.56 101 GLY A CA 1
ATOM 799 C C . GLY A 1 101 ? 20.404 -6.219 -14.105 1.00 55.56 101 GLY A C 1
ATOM 800 O O . GLY A 1 101 ? 20.029 -7.334 -13.765 1.00 55.56 101 GLY A O 1
ATOM 801 N N . PHE A 1 102 ? 19.779 -5.566 -15.082 1.00 52.91 102 PHE A N 1
ATOM 802 C CA . PHE A 1 102 ? 18.855 -6.280 -15.968 1.00 52.91 102 PHE A CA 1
ATOM 803 C C . PHE A 1 102 ? 19.598 -7.489 -16.554 1.00 52.91 102 PHE A C 1
ATOM 805 O O . PHE A 1 102 ? 20.378 -7.354 -17.497 1.00 52.91 102 PHE A O 1
ATOM 812 N N . CYS A 1 103 ? 19.417 -8.653 -15.927 1.00 45.88 103 CYS A N 1
ATOM 813 C CA . CYS A 1 103 ? 20.017 -9.897 -16.344 1.00 45.88 103 CYS A CA 1
ATOM 814 C C . CYS A 1 103 ? 19.483 -10.092 -17.748 1.00 45.88 103 CYS A C 1
ATOM 816 O O . CYS A 1 103 ? 18.261 -10.051 -17.925 1.00 45.88 103 CYS A O 1
ATOM 818 N N . SER A 1 104 ? 20.404 -10.125 -18.715 1.00 50.75 104 SER A N 1
ATOM 819 C CA . SER A 1 104 ? 20.124 -10.069 -20.141 1.00 50.75 104 SER A CA 1
ATOM 820 C C . SER A 1 104 ? 18.797 -10.750 -20.421 1.00 50.75 104 SER A C 1
ATOM 822 O O . SER A 1 104 ? 18.652 -11.957 -20.212 1.00 50.75 104 SER A O 1
ATOM 824 N N . CYS A 1 105 ? 17.795 -9.971 -20.845 1.00 44.25 105 CYS A N 1
ATOM 825 C CA . CYS A 1 105 ? 16.668 -10.563 -21.535 1.00 44.25 105 CYS A CA 1
ATOM 826 C C . CYS A 1 105 ? 17.332 -11.441 -22.588 1.00 44.25 105 CYS A C 1
ATOM 828 O O . CYS A 1 105 ? 18.002 -10.913 -23.479 1.00 44.25 105 CYS A O 1
ATOM 830 N N . THR A 1 106 ? 17.261 -12.766 -22.427 1.00 51.03 106 THR A N 1
ATOM 831 C CA . THR A 1 106 ? 17.615 -13.662 -23.516 1.00 51.03 106 THR A CA 1
ATOM 832 C C . THR A 1 106 ? 16.813 -13.113 -24.666 1.00 51.03 106 THR A C 1
ATOM 834 O O . THR A 1 106 ? 15.599 -12.963 -24.516 1.00 51.03 106 THR A O 1
ATOM 837 N N . GLU A 1 107 ? 17.501 -12.650 -25.714 1.00 54.44 107 GLU A N 1
ATOM 838 C CA . GLU A 1 107 ? 16.855 -12.120 -26.900 1.00 54.44 107 GLU A CA 1
ATOM 839 C C . GLU A 1 107 ? 15.829 -13.170 -27.303 1.00 54.44 107 GLU A C 1
ATOM 841 O O . GLU A 1 107 ? 16.171 -14.186 -27.912 1.00 54.44 107 GLU A O 1
ATOM 846 N N . HIS A 1 108 ? 14.569 -12.982 -26.913 1.00 51.47 108 HIS A N 1
ATOM 847 C CA . HIS A 1 108 ? 13.496 -13.782 -27.437 1.00 51.47 108 HIS A CA 1
ATOM 848 C C . HIS A 1 108 ? 13.378 -13.252 -28.853 1.00 51.47 108 HIS A C 1
ATOM 850 O O . HIS A 1 108 ? 12.637 -12.317 -29.141 1.00 51.47 108 HIS A O 1
ATOM 856 N N . LYS A 1 109 ? 14.183 -13.845 -29.739 1.00 57.72 109 LYS A N 1
ATOM 857 C CA . LYS A 1 109 ? 14.144 -13.744 -31.197 1.00 57.72 109 LYS A CA 1
ATOM 858 C C . LYS A 1 109 ? 12.849 -14.367 -31.722 1.00 57.72 109 LYS A C 1
ATOM 860 O O . LYS A 1 109 ? 12.841 -15.055 -32.739 1.00 57.72 109 LYS A O 1
ATOM 865 N N . ALA A 1 110 ? 11.734 -14.132 -31.038 1.00 58.25 110 ALA A N 1
ATOM 866 C CA . ALA A 1 110 ? 10.417 -14.337 -31.586 1.00 58.25 110 ALA A CA 1
ATOM 867 C C . ALA A 1 110 ? 10.225 -13.248 -32.647 1.00 58.25 110 ALA A C 1
ATOM 869 O O . ALA A 1 110 ? 9.641 -12.196 -32.396 1.00 58.25 110 ALA A O 1
ATOM 870 N N . ARG A 1 111 ? 10.798 -13.482 -33.834 1.00 61.03 111 ARG A N 1
ATOM 871 C CA . ARG A 1 111 ? 10.453 -12.747 -35.048 1.00 61.03 111 ARG A CA 1
ATOM 872 C C . ARG A 1 111 ? 8.987 -13.042 -35.311 1.00 61.03 111 ARG A C 1
ATOM 874 O O . ARG A 1 111 ? 8.639 -14.107 -35.809 1.00 61.03 111 ARG A O 1
ATOM 881 N N . ASN A 1 112 ? 8.128 -12.138 -34.871 1.00 71.75 112 ASN A N 1
ATOM 882 C CA . ASN A 1 112 ? 6.720 -12.201 -35.185 1.00 71.75 112 ASN A CA 1
ATOM 883 C C . ASN A 1 112 ? 6.534 -11.468 -36.513 1.00 71.75 112 ASN A C 1
ATOM 885 O O . ASN A 1 112 ? 6.686 -10.247 -36.571 1.00 71.75 112 ASN A O 1
ATOM 889 N N . SER A 1 113 ? 6.224 -12.225 -37.567 1.00 75.81 113 SER A N 1
ATOM 890 C CA . SER A 1 113 ? 6.081 -11.693 -38.926 1.00 75.81 113 SER A CA 1
ATOM 891 C C . SER A 1 113 ? 5.008 -10.605 -39.031 1.00 75.81 113 SER A C 1
ATOM 893 O O . SER A 1 113 ? 5.036 -9.816 -39.966 1.00 75.81 113 SER A O 1
ATOM 895 N N . MET A 1 114 ? 4.081 -10.524 -38.068 1.00 77.69 114 MET A N 1
ATOM 896 C CA . MET A 1 114 ? 3.066 -9.470 -38.003 1.00 77.69 114 MET A CA 1
ATOM 897 C C . MET A 1 114 ? 3.651 -8.080 -37.702 1.00 77.69 114 MET A C 1
ATOM 899 O O . MET A 1 114 ? 3.024 -7.078 -38.032 1.00 77.69 114 MET A O 1
ATOM 903 N N . PHE A 1 115 ? 4.836 -8.003 -37.087 1.00 78.44 115 PHE A N 1
ATOM 904 C CA . PHE A 1 115 ? 5.491 -6.740 -36.728 1.00 78.44 115 PHE A CA 1
ATOM 905 C C . PHE A 1 115 ? 6.641 -6.356 -37.674 1.00 78.44 115 PHE A C 1
ATOM 907 O O . PHE A 1 115 ? 7.322 -5.358 -37.432 1.00 78.44 115 PHE A O 1
ATOM 914 N N . GLU A 1 116 ? 6.877 -7.115 -38.749 1.00 81.31 116 GLU A N 1
ATOM 915 C CA . GLU A 1 116 ? 7.891 -6.763 -39.744 1.00 81.31 116 GLU A CA 1
ATOM 916 C C . GLU A 1 116 ? 7.356 -5.673 -40.684 1.00 81.31 116 GLU A C 1
ATOM 918 O O . GLU A 1 116 ? 6.402 -5.872 -41.433 1.00 81.31 116 GLU A O 1
ATOM 923 N N . TYR A 1 117 ? 7.974 -4.492 -40.640 1.00 81.88 117 TYR A N 1
ATOM 924 C CA . TYR A 1 117 ? 7.652 -3.402 -41.560 1.00 81.88 117 TYR A CA 1
ATOM 925 C C . TYR A 1 117 ? 8.265 -3.678 -42.949 1.00 81.88 117 TYR A C 1
ATOM 927 O O . TYR A 1 117 ? 9.441 -4.043 -43.016 1.00 81.88 117 TYR A O 1
ATOM 935 N N . PRO A 1 118 ? 7.540 -3.492 -44.068 1.00 87.31 118 PRO A N 1
ATOM 936 C CA . PRO A 1 118 ? 8.098 -3.704 -45.405 1.00 87.31 118 PRO A CA 1
ATOM 937 C C . PRO A 1 118 ? 9.365 -2.872 -45.658 1.00 87.31 118 PRO A C 1
ATOM 939 O O . PRO A 1 118 ? 9.417 -1.681 -45.349 1.00 87.31 118 PRO A O 1
ATOM 942 N N . ASP A 1 119 ? 10.399 -3.499 -46.217 1.00 88.44 119 ASP A N 1
ATOM 943 C CA . ASP A 1 119 ? 11.715 -2.894 -46.474 1.00 88.44 119 ASP A CA 1
ATOM 944 C C . ASP A 1 119 ? 12.399 -2.278 -45.239 1.00 88.44 119 ASP A C 1
ATOM 946 O O . ASP A 1 119 ? 13.189 -1.336 -45.366 1.00 88.44 119 ASP A O 1
ATOM 950 N N . TRP A 1 120 ? 12.122 -2.774 -44.026 1.00 87.56 120 TRP A N 1
ATOM 951 C CA . TRP A 1 120 ? 12.735 -2.262 -42.792 1.00 87.56 120 TRP A CA 1
ATOM 952 C C . TRP A 1 120 ? 14.270 -2.295 -42.813 1.00 87.56 120 TRP A C 1
ATOM 954 O O . TRP A 1 120 ? 14.911 -1.500 -42.123 1.00 87.56 120 TRP A O 1
ATOM 964 N N . GLN A 1 121 ? 14.871 -3.162 -43.634 1.00 90.06 121 GLN A N 1
ATOM 965 C CA . GLN A 1 121 ? 16.318 -3.326 -43.774 1.00 90.06 121 GLN A CA 1
ATOM 966 C C . GLN A 1 121 ? 17.016 -2.007 -44.138 1.00 90.06 121 GLN A C 1
ATOM 968 O O . GLN A 1 121 ? 18.134 -1.755 -43.686 1.00 90.06 121 GLN A O 1
ATOM 973 N N . LYS A 1 122 ? 16.344 -1.106 -44.874 1.00 93.06 122 LYS A N 1
ATOM 974 C CA . LYS A 1 122 ? 16.894 0.222 -45.209 1.00 93.06 122 LYS A CA 1
ATOM 975 C C . LYS A 1 122 ? 17.115 1.110 -43.980 1.00 93.06 122 LYS A C 1
ATOM 977 O O . LYS A 1 122 ? 17.965 1.998 -44.003 1.00 93.06 122 LYS A O 1
ATOM 982 N N . TYR A 1 123 ? 16.386 0.848 -42.898 1.00 90.50 123 TYR A N 1
ATOM 983 C CA . TYR A 1 123 ? 16.464 1.590 -41.643 1.00 90.50 123 TYR A CA 1
ATOM 984 C C . TYR A 1 123 ? 17.282 0.877 -40.563 1.00 90.50 123 TYR A C 1
ATOM 986 O O . TYR A 1 123 ? 17.477 1.435 -39.486 1.00 90.50 123 TYR A O 1
ATOM 994 N N . GLU A 1 124 ? 17.809 -0.321 -40.827 1.00 88.69 124 GLU A N 1
ATOM 995 C CA . GLU A 1 124 ? 18.514 -1.110 -39.814 1.00 88.69 124 GLU A CA 1
ATOM 996 C C . GLU A 1 124 ? 19.743 -0.375 -39.260 1.00 88.69 124 GLU A C 1
ATOM 998 O O . GLU A 1 124 ? 19.913 -0.257 -38.045 1.00 88.69 124 GLU A O 1
ATOM 1003 N N . ARG A 1 125 ? 20.588 0.166 -40.148 1.00 92.19 125 ARG A N 1
ATOM 1004 C CA . ARG A 1 125 ? 21.781 0.931 -39.754 1.00 92.19 125 ARG A CA 1
ATOM 1005 C C . ARG A 1 125 ? 21.445 2.180 -38.928 1.00 92.19 125 ARG A C 1
ATOM 1007 O O . ARG A 1 125 ? 21.989 2.291 -37.827 1.00 92.19 125 ARG A O 1
ATOM 1014 N N . PRO A 1 126 ? 20.582 3.109 -39.392 1.00 93.62 126 PRO A N 1
ATOM 1015 C CA . PRO A 1 126 ? 20.250 4.295 -38.605 1.00 93.62 126 PRO A CA 1
ATOM 1016 C C . PRO A 1 126 ? 19.538 3.948 -37.291 1.00 93.62 126 PRO A C 1
ATOM 1018 O O . PRO A 1 126 ? 19.829 4.574 -36.275 1.00 93.62 126 PRO A O 1
ATOM 1021 N N . ALA A 1 127 ? 18.684 2.918 -37.264 1.00 91.06 127 ALA A N 1
ATOM 1022 C CA . ALA A 1 127 ? 18.022 2.477 -36.036 1.00 91.06 127 ALA A CA 1
ATOM 1023 C C . ALA A 1 127 ? 19.018 1.939 -34.996 1.00 91.06 127 ALA A C 1
ATOM 1025 O O . ALA A 1 127 ? 18.917 2.283 -33.819 1.00 91.06 127 ALA A O 1
ATOM 1026 N N . ARG A 1 128 ? 20.016 1.143 -35.414 1.00 91.31 128 ARG A N 1
ATOM 1027 C CA . ARG A 1 128 ? 21.075 0.655 -34.511 1.00 91.31 128 ARG A CA 1
ATOM 1028 C C . ARG A 1 128 ? 21.918 1.792 -33.942 1.00 91.31 128 ARG A C 1
ATOM 1030 O O . ARG A 1 128 ? 22.202 1.785 -32.749 1.00 91.31 128 ARG A O 1
ATOM 1037 N N . LEU A 1 129 ? 22.280 2.769 -34.773 1.00 94.38 129 LEU A N 1
ATOM 1038 C CA . LEU A 1 129 ? 23.003 3.969 -34.340 1.00 94.38 129 LEU A CA 1
ATOM 1039 C C . LEU A 1 129 ? 22.198 4.776 -33.315 1.00 94.38 129 LEU A C 1
ATOM 1041 O O . LEU A 1 129 ? 22.716 5.098 -32.251 1.00 94.38 129 LEU A O 1
ATOM 1045 N N . ALA A 1 130 ? 20.926 5.055 -33.604 1.00 92.50 130 ALA A N 1
ATOM 1046 C CA . ALA A 1 130 ? 20.051 5.789 -32.695 1.00 92.50 130 ALA A CA 1
ATOM 1047 C C . ALA A 1 130 ? 19.859 5.054 -31.358 1.00 92.50 130 ALA A C 1
ATOM 1049 O O . ALA A 1 130 ? 19.918 5.680 -30.301 1.00 92.50 130 ALA A O 1
ATOM 1050 N N . LYS A 1 131 ? 19.690 3.725 -31.396 1.00 92.88 131 LYS A N 1
ATOM 1051 C CA . LYS A 1 131 ? 19.607 2.891 -30.192 1.00 92.88 131 LYS A CA 1
ATOM 1052 C C . LYS A 1 131 ? 20.889 2.977 -29.358 1.00 92.88 131 LYS A C 1
ATOM 1054 O O . LYS A 1 131 ? 20.795 3.214 -28.161 1.00 92.88 131 LYS A O 1
ATOM 1059 N N . ALA A 1 132 ? 22.059 2.838 -29.981 1.00 92.38 132 ALA A N 1
ATOM 1060 C CA . ALA A 1 132 ? 23.339 2.907 -29.274 1.00 92.38 132 ALA A CA 1
ATOM 1061 C C . ALA A 1 132 ? 23.561 4.281 -28.613 1.00 92.38 132 ALA A C 1
ATOM 1063 O O . ALA A 1 132 ? 23.988 4.353 -27.465 1.00 92.38 132 ALA A O 1
ATOM 1064 N N . LEU A 1 133 ? 23.209 5.372 -29.306 1.00 94.12 133 LEU A N 1
ATOM 1065 C CA . LEU A 1 133 ? 23.262 6.725 -28.736 1.00 94.12 133 LEU A CA 1
ATOM 1066 C C . LEU A 1 133 ? 22.310 6.890 -27.545 1.00 94.12 133 LEU A C 1
ATOM 1068 O O . LEU A 1 133 ? 22.663 7.526 -26.554 1.00 94.12 133 LEU A O 1
ATOM 1072 N N . TYR A 1 134 ? 21.106 6.325 -27.636 1.00 91.62 134 TYR A N 1
ATOM 1073 C CA . TYR A 1 134 ? 20.136 6.353 -26.547 1.00 91.62 134 TYR A CA 1
ATOM 1074 C C . TYR A 1 134 ? 20.622 5.566 -25.323 1.00 91.62 134 TYR A C 1
ATOM 1076 O O . TYR A 1 134 ? 20.519 6.062 -24.204 1.00 91.62 134 TYR A O 1
ATOM 1084 N N . GLU A 1 135 ? 21.175 4.368 -25.524 1.00 91.25 135 GLU A N 1
ATOM 1085 C CA . GLU A 1 135 ? 21.741 3.546 -24.447 1.00 91.25 135 GLU A CA 1
ATOM 1086 C C . GLU A 1 135 ? 22.884 4.275 -23.727 1.00 91.25 135 GLU A C 1
ATOM 1088 O O . GLU A 1 135 ? 22.898 4.319 -22.497 1.00 91.25 135 GLU A O 1
ATOM 1093 N N . GLU A 1 136 ? 23.782 4.924 -24.474 1.00 92.50 136 GLU A N 1
ATOM 1094 C CA . GLU A 1 136 ? 24.863 5.741 -23.909 1.00 92.50 136 GLU A CA 1
ATOM 1095 C C . GLU A 1 136 ? 24.318 6.903 -23.066 1.00 92.50 136 GLU A C 1
ATOM 1097 O O . GLU A 1 136 ? 24.717 7.086 -21.914 1.00 92.50 136 GLU A O 1
ATOM 1102 N N . LEU A 1 137 ? 23.345 7.652 -23.595 1.00 93.38 137 LEU A N 1
ATOM 1103 C CA . LEU A 1 137 ? 22.707 8.749 -22.866 1.00 93.38 137 LEU A CA 1
ATOM 1104 C C . LEU A 1 137 ? 22.038 8.260 -21.573 1.00 93.38 137 LEU A C 1
ATOM 1106 O O . LEU A 1 137 ? 22.179 8.885 -20.521 1.00 93.38 137 LEU A O 1
ATOM 1110 N N . MET A 1 138 ? 21.316 7.141 -21.638 1.00 86.44 138 MET A N 1
ATOM 1111 C CA . MET A 1 138 ? 20.647 6.566 -20.474 1.00 86.44 138 MET A CA 1
ATOM 1112 C C . MET A 1 138 ? 21.648 6.113 -19.415 1.00 86.44 138 MET A C 1
ATOM 1114 O O . MET A 1 138 ? 21.441 6.401 -18.237 1.00 86.44 138 MET A O 1
ATOM 1118 N N . ASN A 1 139 ? 22.753 5.481 -19.813 1.00 84.06 139 ASN A N 1
ATOM 1119 C CA . ASN A 1 139 ? 23.817 5.096 -18.889 1.00 84.06 139 ASN A CA 1
ATOM 1120 C C . ASN A 1 139 ? 24.434 6.322 -18.206 1.00 84.06 139 ASN A C 1
ATOM 1122 O O . ASN A 1 139 ? 24.626 6.311 -16.991 1.00 84.06 139 ASN A O 1
ATOM 1126 N N . GLN A 1 140 ? 24.671 7.412 -18.940 1.00 87.50 140 GLN A N 1
ATOM 1127 C CA . GLN A 1 140 ? 25.173 8.662 -18.360 1.00 87.50 140 GLN A CA 1
ATOM 1128 C C . GLN A 1 140 ? 24.200 9.266 -17.338 1.00 87.50 140 GLN A C 1
ATOM 1130 O O . GLN A 1 140 ? 24.621 9.674 -16.252 1.00 87.50 140 GLN A O 1
ATOM 1135 N N . ILE A 1 141 ? 22.900 9.303 -17.650 1.00 85.44 141 ILE A N 1
ATOM 1136 C CA . ILE A 1 141 ? 21.860 9.797 -16.732 1.00 85.44 141 ILE A CA 1
ATOM 1137 C C . ILE A 1 141 ? 21.806 8.928 -15.472 1.00 85.44 141 ILE A C 1
ATOM 1139 O O . ILE A 1 141 ? 21.790 9.459 -14.359 1.00 85.44 141 ILE A O 1
ATOM 1143 N N . LEU A 1 142 ? 21.817 7.603 -15.637 1.00 77.31 142 LEU A N 1
ATOM 1144 C CA . LEU A 1 142 ? 21.814 6.660 -14.524 1.00 77.31 142 LEU A CA 1
ATOM 1145 C C . LEU A 1 142 ? 23.060 6.850 -13.653 1.00 77.31 142 LEU A C 1
ATOM 1147 O O . LEU A 1 142 ? 22.928 7.073 -12.457 1.00 77.31 142 LEU A O 1
ATOM 1151 N N . HIS A 1 143 ? 24.266 6.887 -14.220 1.00 77.81 143 HIS A N 1
ATOM 1152 C CA . HIS A 1 143 ? 25.483 7.110 -13.431 1.00 77.81 143 HIS A CA 1
ATOM 1153 C C . HIS A 1 143 ? 25.477 8.443 -12.674 1.00 77.81 143 HIS A C 1
ATOM 1155 O O . HIS A 1 143 ? 25.919 8.496 -11.526 1.00 77.81 143 HIS A O 1
ATOM 1161 N N . ARG A 1 144 ? 24.942 9.511 -13.278 1.00 76.12 144 ARG A N 1
ATOM 1162 C CA . ARG A 1 144 ? 24.893 10.843 -12.662 1.00 76.12 144 ARG A CA 1
ATOM 1163 C C . ARG A 1 144 ? 23.920 10.934 -11.486 1.00 76.12 144 ARG A C 1
ATOM 1165 O O . ARG A 1 144 ? 24.166 11.712 -10.569 1.00 76.12 144 ARG A O 1
ATOM 1172 N N . HIS A 1 145 ? 22.821 10.184 -11.519 1.00 71.75 145 HIS A N 1
ATOM 1173 C CA . HIS A 1 145 ? 21.737 10.328 -10.544 1.00 71.75 145 HIS A CA 1
ATOM 1174 C C . HIS A 1 145 ? 21.583 9.143 -9.584 1.00 71.75 145 HIS A C 1
ATOM 1176 O O . HIS A 1 145 ? 20.948 9.307 -8.546 1.00 71.75 145 HIS A O 1
ATOM 1182 N N . TRP A 1 146 ? 22.168 7.976 -9.875 1.00 51.44 146 TRP A N 1
ATOM 1183 C CA . TRP A 1 146 ? 21.975 6.772 -9.056 1.00 51.44 146 TRP A CA 1
ATOM 1184 C C . TRP A 1 146 ? 23.045 6.567 -7.973 1.00 51.44 146 TRP A C 1
ATOM 1186 O O . TRP A 1 146 ? 22.768 5.897 -6.985 1.00 51.44 146 TRP A O 1
ATOM 1196 N N . HIS A 1 147 ? 24.229 7.183 -8.094 1.00 52.06 147 HIS A N 1
ATOM 1197 C CA . HIS A 1 147 ? 25.298 7.102 -7.081 1.00 52.06 147 HIS A CA 1
ATOM 1198 C C . HIS A 1 147 ? 25.206 8.146 -5.947 1.00 52.06 147 HIS A C 1
ATOM 1200 O O . HIS A 1 147 ? 26.120 8.240 -5.133 1.00 52.06 147 HIS A O 1
ATOM 1206 N N . CYS A 1 148 ? 24.112 8.907 -5.845 1.00 41.56 148 CYS A N 1
ATOM 1207 C CA . CYS A 1 148 ? 23.821 9.722 -4.660 1.00 41.56 148 CYS A CA 1
ATOM 1208 C C . CYS A 1 148 ? 22.872 8.972 -3.710 1.00 41.56 148 CYS A C 1
ATOM 1210 O O . CYS A 1 148 ? 21.684 9.286 -3.637 1.00 41.56 148 CYS A O 1
ATOM 1212 N N . GLN A 1 149 ? 23.408 7.991 -2.985 1.00 37.31 149 GLN A N 1
ATOM 1213 C CA . GLN A 1 149 ? 22.859 7.492 -1.720 1.00 37.31 149 GLN A CA 1
ATOM 1214 C C . GLN A 1 149 ? 23.989 7.343 -0.709 1.00 37.31 149 GLN A C 1
ATOM 1216 O O . GLN A 1 149 ? 25.049 6.809 -1.103 1.00 37.31 149 GLN A O 1
#

Sequence (149 aa):
MISFTCNYIKNDNIGLMSNAHLAWADQLPDGIFSPRCLSLAKKIATSLDFAKTGIPARMEKSERVYRYPEFMEKTGSKDTYRSSRILGQLYRLNRGLVTSGFCSCTEHKARNSMFEYPDWQKYERPARLAKALYEELMNQILHRHWHCQ

InterPro domains:
  IPR007855 RNA-dependent RNA polymerase [PTHR23079] (1-143)
  IPR057596 RDRP, core domain [P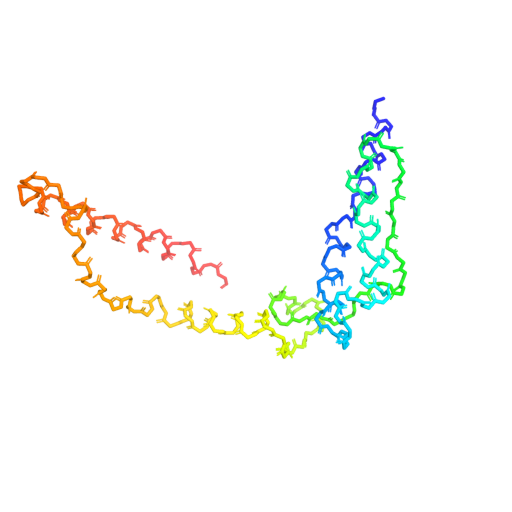F05183] (1-92)

Radius of gyration: 23.96 Å; chains: 1; bounding box: 46×43×65 Å

Organism: Rhipicephalus microplus (NCBI:txid6941)

pLDDT: mean 85.94, std 13.92, range [37.31, 97.62]

Secondary structure (DSSP, 8-state):
-HHHHHHHHHT--HHHHHHHHHHHHHHSTTGGGSHHHHHHHHHHHHHHTHHHH-------GGG--SEEEGGG--TTTSEEE---SHHHHHHHHHHHHHHT-S----------GGG--TTGGGGHHHHHHHHHHHHHHHHHHHHHHHS--